Protein AF-W1QBJ9-F1 (afdb_monomer_lite)

Radius of gyration: 20.72 Å; chains: 1; bounding box: 38×32×64 Å

pLDDT: mean 85.03, std 12.55, range [50.56, 97.94]

Secondary structure (DSSP, 8-state):
-HHHHHHHHHHHTTSSS-TTTT---PPPPP-EEEEEEEEEEEETTEEEESSSSPEEEEEE--GGG-SBTTTB-BHHHHHHHHHHHHHS-HHHHHH-GGGGG--GGGEEEEETTEEE--SSSBTTTTT--TT-EEEEEEE-

Structure (mmCIF, N/CA/C/O backbone):
data_AF-W1QBJ9-F1
#
_entry.id   AF-W1QBJ9-F1
#
loop_
_atom_site.group_PDB
_atom_site.id
_atom_site.type_symbol
_atom_site.label_atom_id
_atom_site.label_alt_id
_atom_site.label_comp_id
_atom_site.label_asym_id
_atom_site.label_entity_id
_atom_site.label_seq_id
_atom_site.pdbx_PDB_ins_code
_atom_site.Cartn_x
_atom_site.Cartn_y
_atom_site.Cartn_z
_atom_site.occupancy
_atom_site.B_iso_or_equiv
_atom_site.auth_seq_id
_atom_site.auth_comp_id
_atom_site.auth_asym_id
_atom_site.auth_atom_id
_atom_site.pdbx_PDB_model_num
ATOM 1 N N . MET A 1 1 ? 2.624 -0.426 -34.425 1.00 52.41 1 MET A N 1
ATOM 2 C CA . MET A 1 1 ? 2.637 -1.221 -35.679 1.00 52.41 1 MET A CA 1
ATOM 3 C C . MET A 1 1 ? 4.035 -1.432 -36.274 1.00 52.41 1 MET A C 1
ATOM 5 O O . MET A 1 1 ? 4.216 -2.401 -36.990 1.00 52.41 1 MET A O 1
ATOM 9 N N . THR A 1 2 ? 5.039 -0.601 -35.978 1.00 61.69 2 THR A N 1
ATOM 10 C CA . THR A 1 2 ? 6.395 -0.695 -36.564 1.00 61.69 2 THR A CA 1
ATOM 11 C C . THR A 1 2 ? 7.258 -1.845 -36.025 1.00 61.69 2 THR A C 1
ATOM 13 O O . THR A 1 2 ? 7.961 -2.490 -36.797 1.00 61.69 2 THR A O 1
ATOM 16 N N . HIS A 1 3 ? 7.183 -2.159 -34.729 1.00 61.12 3 HIS A N 1
ATOM 17 C CA . HIS A 1 3 ? 8.053 -3.177 -34.118 1.00 61.12 3 HIS A CA 1
ATOM 18 C C . HIS A 1 3 ? 7.719 -4.617 -34.537 1.00 61.12 3 HIS A C 1
ATOM 20 O O . HIS A 1 3 ? 8.627 -5.410 -34.759 1.00 61.12 3 HIS A O 1
ATOM 26 N N . GLN A 1 4 ? 6.437 -4.951 -34.722 1.00 65.69 4 GLN A N 1
ATOM 27 C CA . GLN A 1 4 ? 6.022 -6.302 -35.129 1.00 65.69 4 GLN A CA 1
ATOM 28 C C . GLN A 1 4 ? 6.588 -6.709 -36.492 1.00 65.69 4 GLN A C 1
ATOM 30 O O . GLN A 1 4 ? 7.027 -7.844 -36.652 1.00 65.69 4 GLN A O 1
ATOM 35 N N . VAL A 1 5 ? 6.633 -5.773 -37.443 1.00 74.50 5 VAL A N 1
ATOM 36 C CA . VAL A 1 5 ? 7.166 -6.021 -38.789 1.00 74.50 5 VAL A CA 1
ATOM 37 C C . VAL A 1 5 ? 8.671 -6.297 -38.733 1.00 74.50 5 VAL A C 1
ATOM 39 O O . VAL A 1 5 ? 9.140 -7.256 -39.336 1.00 74.50 5 VAL A O 1
ATOM 42 N N . LEU A 1 6 ? 9.423 -5.517 -37.949 1.00 73.19 6 LEU A N 1
ATOM 43 C CA . LEU A 1 6 ? 10.864 -5.720 -37.751 1.00 73.19 6 LEU A CA 1
ATOM 44 C C . LEU A 1 6 ? 11.181 -7.093 -37.141 1.00 73.19 6 LEU A C 1
ATOM 46 O O . LEU A 1 6 ? 12.094 -7.775 -37.599 1.00 73.19 6 LEU A O 1
ATOM 50 N N . ILE A 1 7 ? 10.400 -7.525 -36.149 1.00 72.12 7 ILE A N 1
ATOM 51 C CA . ILE A 1 7 ? 10.602 -8.821 -35.488 1.00 72.12 7 ILE A CA 1
ATOM 52 C C . ILE A 1 7 ? 10.235 -9.979 -36.421 1.00 72.12 7 ILE A C 1
ATOM 54 O O . ILE A 1 7 ? 10.953 -10.976 -36.466 1.00 72.12 7 ILE A O 1
ATOM 58 N N . GLN A 1 8 ? 9.151 -9.849 -37.193 1.00 73.06 8 GLN A N 1
ATOM 59 C CA . GLN A 1 8 ? 8.761 -10.845 -38.195 1.00 73.06 8 GLN A CA 1
ATOM 60 C C . GLN A 1 8 ? 9.834 -11.005 -39.273 1.00 73.06 8 GLN A C 1
ATOM 62 O O . GLN A 1 8 ? 10.171 -12.132 -39.626 1.00 73.06 8 GLN A O 1
ATOM 67 N N . ILE A 1 9 ? 10.421 -9.898 -39.740 1.00 79.69 9 ILE A N 1
ATOM 68 C CA . ILE A 1 9 ? 11.549 -9.920 -40.678 1.00 79.69 9 ILE A CA 1
ATOM 69 C C . ILE A 1 9 ? 12.767 -10.598 -40.034 1.00 79.69 9 ILE A C 1
ATOM 71 O O . ILE A 1 9 ? 13.360 -11.479 -40.647 1.00 79.69 9 ILE A O 1
ATOM 75 N N . GLY A 1 10 ? 13.114 -10.259 -38.788 1.00 76.62 10 GLY A N 1
ATOM 76 C CA . GLY A 1 10 ? 14.236 -10.878 -38.071 1.00 76.62 10 GLY A CA 1
ATOM 77 C C . GLY A 1 10 ? 14.067 -12.385 -37.835 1.00 76.62 10 GLY A C 1
ATOM 78 O O . GLY A 1 10 ? 15.027 -13.138 -37.994 1.00 76.62 10 GLY A O 1
ATOM 79 N N . CYS A 1 11 ? 12.848 -12.843 -37.530 1.00 74.94 11 CYS A N 1
ATOM 80 C CA . CYS A 1 11 ? 12.523 -14.271 -37.430 1.00 74.94 11 CYS A CA 1
ATOM 81 C C . CYS A 1 11 ? 12.590 -14.957 -38.803 1.00 74.94 11 CYS A C 1
ATOM 83 O O . CYS A 1 11 ? 13.128 -16.054 -38.922 1.00 74.94 11 CYS A O 1
ATOM 85 N N . HIS A 1 12 ? 12.079 -14.302 -39.851 1.00 78.56 12 HIS A N 1
ATOM 86 C CA . HIS A 1 12 ? 12.100 -14.831 -41.216 1.00 78.56 12 HIS A CA 1
ATOM 87 C C . HIS A 1 12 ? 13.524 -14.958 -41.778 1.00 78.56 12 HIS A C 1
ATOM 89 O O . HIS A 1 12 ? 13.824 -15.911 -42.489 1.00 78.56 12 HIS A O 1
ATOM 95 N N . LEU A 1 13 ? 14.417 -14.033 -41.418 1.00 83.06 13 LEU A N 1
ATOM 96 C CA . LEU A 1 13 ? 15.834 -14.057 -41.789 1.00 83.06 13 LEU A CA 1
ATOM 97 C C . LEU A 1 13 ? 16.680 -15.001 -40.915 1.00 83.06 13 LEU A C 1
ATOM 99 O O . LEU A 1 13 ? 17.892 -15.073 -41.106 1.00 83.06 13 LEU A O 1
ATOM 103 N N . GLY A 1 14 ? 16.078 -15.700 -39.944 1.00 74.44 14 GLY A N 1
ATOM 104 C CA . GLY A 1 14 ? 16.793 -16.591 -39.023 1.00 74.44 14 GLY A CA 1
ATOM 105 C C . GLY A 1 14 ? 17.750 -15.870 -38.065 1.00 74.44 14 GLY A C 1
ATOM 106 O O . GLY A 1 14 ? 18.573 -16.517 -37.424 1.00 74.44 14 GLY A O 1
ATOM 107 N N . LEU A 1 15 ? 17.651 -14.540 -37.963 1.00 74.69 15 LEU A N 1
ATOM 108 C CA . LEU A 1 15 ? 18.463 -13.706 -37.069 1.00 74.69 15 LEU A CA 1
ATOM 109 C C . LEU A 1 15 ? 17.939 -13.734 -35.627 1.00 74.69 15 LEU A C 1
ATOM 111 O O . LEU A 1 15 ? 18.667 -13.406 -34.696 1.00 74.69 15 LEU A O 1
ATOM 115 N N . ILE A 1 16 ? 16.672 -14.113 -35.449 1.00 68.31 16 ILE A N 1
ATOM 116 C CA . ILE A 1 16 ? 15.996 -14.218 -34.157 1.00 68.31 16 ILE A CA 1
ATOM 117 C C . ILE A 1 16 ? 15.430 -15.633 -34.039 1.00 68.31 16 ILE A C 1
ATOM 119 O O . ILE A 1 16 ? 14.656 -16.070 -34.890 1.00 68.31 16 ILE A O 1
ATOM 123 N N . SER A 1 17 ? 15.822 -16.348 -32.985 1.00 63.56 17 SER A N 1
ATOM 124 C CA . SER A 1 17 ? 15.492 -17.762 -32.779 1.00 63.56 17 SER A CA 1
ATOM 125 C C . SER A 1 17 ? 14.017 -17.996 -32.445 1.00 63.56 17 SER A C 1
ATOM 127 O O . SER A 1 17 ? 13.477 -19.018 -32.862 1.00 63.56 17 SER A O 1
ATOM 129 N N . LYS A 1 18 ? 13.356 -17.066 -31.736 1.00 58.00 18 LYS A N 1
ATOM 130 C CA . LYS A 1 18 ? 11.921 -17.085 -31.396 1.00 58.00 18 LYS A CA 1
ATOM 131 C C . LYS A 1 18 ? 11.406 -15.676 -31.082 1.00 58.00 18 LYS A C 1
ATOM 133 O O . LYS A 1 18 ? 12.064 -14.900 -30.401 1.00 58.00 18 LYS A O 1
ATOM 138 N N . GLN A 1 19 ? 10.176 -15.382 -31.507 1.00 53.34 19 GLN A N 1
ATOM 139 C CA . GLN A 1 19 ? 9.478 -14.113 -31.243 1.00 53.34 19 GLN A CA 1
ATOM 140 C C . GLN A 1 19 ? 9.206 -13.863 -29.741 1.00 53.34 19 GLN A C 1
ATOM 142 O O . GLN A 1 19 ? 8.996 -12.725 -29.337 1.00 53.34 19 GLN A O 1
ATOM 147 N N . VAL A 1 20 ? 9.217 -14.928 -28.931 1.00 53.66 20 VAL A N 1
ATOM 148 C CA . VAL A 1 20 ? 8.836 -14.932 -27.508 1.00 53.66 20 VAL A CA 1
ATOM 149 C C . VAL A 1 20 ? 9.968 -14.452 -26.589 1.00 53.66 20 VAL A C 1
ATOM 151 O O . 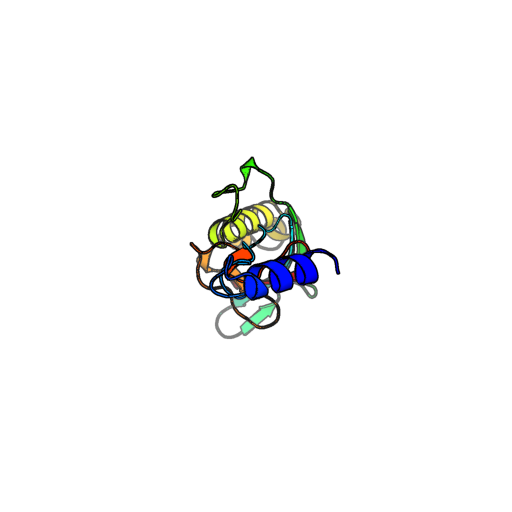VAL A 1 20 ? 9.688 -13.897 -25.535 1.00 53.66 20 VAL A O 1
ATOM 154 N N . ASP A 1 21 ? 11.231 -14.580 -27.005 1.00 50.56 21 ASP A N 1
ATOM 155 C CA . ASP A 1 21 ? 12.389 -14.278 -26.145 1.00 50.56 21 ASP A CA 1
ATOM 156 C C . ASP A 1 21 ? 12.817 -12.798 -26.187 1.00 50.56 21 ASP A C 1
ATOM 158 O O . ASP A 1 21 ? 13.733 -12.398 -25.473 1.00 50.56 21 ASP A O 1
ATOM 162 N N . LEU A 1 22 ? 12.187 -11.970 -27.032 1.00 56.38 22 LEU A N 1
ATOM 163 C CA . LEU A 1 22 ? 12.637 -10.593 -27.278 1.00 56.38 22 LEU A CA 1
ATOM 164 C C . LEU A 1 22 ? 11.922 -9.525 -26.432 1.00 56.38 22 LEU A C 1
ATOM 166 O O . LEU A 1 22 ? 12.390 -8.392 -26.379 1.00 56.38 22 LEU A O 1
ATOM 170 N N . PHE A 1 23 ? 10.795 -9.860 -25.797 1.00 55.50 23 PHE A N 1
ATOM 171 C CA . PHE A 1 23 ? 9.989 -8.916 -25.016 1.00 55.50 23 PHE A CA 1
ATOM 172 C C . PHE A 1 23 ? 9.596 -9.544 -23.685 1.00 55.50 23 PHE A C 1
ATOM 174 O O . PHE A 1 23 ? 8.491 -10.054 -23.518 1.00 55.50 23 PHE A O 1
ATOM 181 N N . ILE A 1 24 ? 10.523 -9.501 -22.734 1.00 59.16 24 ILE A N 1
ATOM 182 C CA . ILE A 1 24 ? 10.164 -9.595 -21.324 1.00 59.16 24 ILE A CA 1
ATOM 183 C C . ILE A 1 24 ? 9.755 -8.175 -20.941 1.00 59.16 24 ILE A C 1
ATOM 185 O O . ILE A 1 24 ? 10.607 -7.291 -20.866 1.00 59.16 24 ILE A O 1
ATOM 189 N N . GLU A 1 25 ? 8.453 -7.924 -20.797 1.00 59.69 25 GLU A N 1
ATOM 190 C CA . GLU A 1 25 ? 7.994 -6.663 -20.216 1.00 59.69 25 GLU A CA 1
ATOM 191 C C . GLU A 1 25 ? 8.533 -6.598 -18.788 1.00 59.69 25 GLU A C 1
ATOM 193 O O . GLU A 1 25 ? 8.146 -7.384 -17.922 1.00 59.69 25 GLU A O 1
ATOM 198 N N . THR A 1 26 ? 9.490 -5.704 -18.556 1.00 62.97 26 THR A N 1
ATOM 199 C CA . THR A 1 26 ? 9.977 -5.426 -17.210 1.00 62.97 26 THR A CA 1
ATOM 200 C C . THR A 1 26 ? 8.841 -4.783 -16.413 1.00 62.97 26 THR A C 1
ATOM 202 O O . THR A 1 26 ? 8.226 -3.835 -16.919 1.00 62.97 26 THR A O 1
ATOM 205 N N . PRO A 1 27 ? 8.552 -5.261 -15.188 1.00 73.19 27 PRO A N 1
ATOM 206 C CA . PRO A 1 27 ? 7.561 -4.635 -14.325 1.00 73.19 27 PRO A CA 1
ATOM 207 C C . PRO A 1 27 ? 7.877 -3.146 -14.186 1.00 73.19 27 PRO A C 1
ATOM 209 O O . PRO A 1 27 ? 9.017 -2.768 -13.934 1.00 73.19 27 PRO A O 1
ATOM 212 N N . THR A 1 28 ? 6.877 -2.289 -14.382 1.00 80.75 28 THR A N 1
ATOM 213 C CA . THR A 1 28 ? 7.045 -0.852 -14.148 1.00 80.75 28 THR A CA 1
ATOM 214 C C . THR A 1 28 ? 6.747 -0.572 -12.683 1.00 80.75 28 THR A C 1
ATOM 216 O O . THR A 1 28 ? 5.665 -0.917 -12.201 1.00 80.75 28 THR A O 1
ATOM 219 N N . HIS A 1 29 ? 7.689 0.039 -11.966 1.00 87.06 29 HIS A N 1
ATOM 220 C CA . HIS A 1 29 ? 7.472 0.402 -10.571 1.00 87.06 29 HIS A CA 1
ATOM 221 C C . HIS A 1 29 ? 6.279 1.349 -10.394 1.00 87.06 29 HIS A C 1
ATOM 223 O O . HIS A 1 29 ? 5.953 2.181 -11.244 1.00 87.06 29 HIS A O 1
ATOM 229 N N . CYS A 1 30 ? 5.624 1.222 -9.244 1.00 90.62 30 CYS A N 1
ATOM 230 C CA . CYS A 1 30 ? 4.472 2.033 -8.889 1.00 90.62 30 CYS A CA 1
ATOM 231 C C . CYS A 1 30 ? 4.912 3.386 -8.312 1.00 90.62 30 CYS A C 1
ATOM 233 O O . CYS A 1 30 ? 5.598 3.425 -7.294 1.00 90.62 30 CYS A O 1
ATOM 235 N N . SER A 1 31 ? 4.454 4.493 -8.905 1.00 93.62 31 SER A N 1
ATOM 236 C CA . SER A 1 31 ? 4.779 5.855 -8.449 1.00 93.62 31 SER A CA 1
ATOM 237 C C . SER A 1 31 ? 3.770 6.424 -7.450 1.00 93.62 31 SER A C 1
ATOM 239 O O . SER A 1 31 ? 4.122 7.279 -6.647 1.00 93.62 31 SER A O 1
ATOM 241 N N . HIS A 1 32 ? 2.506 5.991 -7.482 1.00 96.50 32 HIS A N 1
ATOM 242 C CA . HIS A 1 32 ? 1.505 6.405 -6.493 1.00 96.50 32 HIS A CA 1
ATOM 243 C C . HIS A 1 32 ? 0.305 5.455 -6.433 1.00 96.50 32 HIS A C 1
ATOM 245 O O . HIS A 1 32 ? -0.031 4.809 -7.425 1.00 96.50 32 HIS A O 1
ATOM 251 N N . VAL A 1 33 ? -0.387 5.428 -5.291 1.00 97.69 33 VAL A N 1
ATOM 252 C CA . VAL A 1 33 ? -1.621 4.654 -5.063 1.00 97.69 33 VAL A CA 1
ATOM 253 C C . VAL A 1 33 ? -2.644 5.438 -4.243 1.00 97.69 33 VAL A C 1
ATOM 255 O O . VAL A 1 33 ? -2.303 6.316 -3.448 1.00 97.69 33 VAL A O 1
ATOM 258 N N . TYR A 1 34 ? -3.915 5.065 -4.380 1.00 97.88 34 TYR A N 1
ATOM 259 C CA . TYR A 1 34 ? -4.981 5.496 -3.478 1.00 97.88 34 TYR A CA 1
ATOM 260 C C . TYR A 1 34 ? -5.294 4.377 -2.492 1.00 97.88 34 TYR A C 1
ATOM 262 O O . TYR A 1 34 ? -5.640 3.275 -2.909 1.00 97.88 34 TYR A O 1
ATOM 270 N N . VAL A 1 35 ? -5.247 4.649 -1.192 1.00 97.75 35 VAL A N 1
ATOM 271 C CA . VAL A 1 35 ? -5.551 3.651 -0.160 1.00 97.75 35 VAL A CA 1
ATOM 272 C C . VAL A 1 35 ? -6.778 4.077 0.631 1.00 97.75 35 VAL A C 1
ATOM 274 O O . VAL A 1 35 ? -6.755 5.078 1.340 1.00 97.75 35 VAL A O 1
ATOM 277 N N . SER A 1 36 ? -7.851 3.296 0.526 1.00 96.94 36 SER A N 1
ATOM 278 C CA . SER A 1 36 ? -9.065 3.458 1.333 1.00 96.94 36 SER A CA 1
ATOM 279 C C . SER A 1 36 ? -8.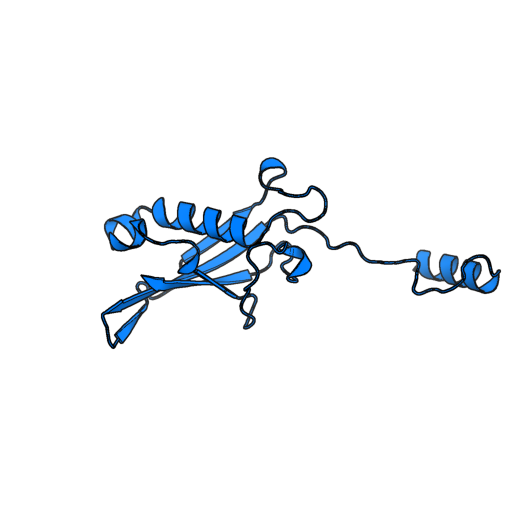945 2.631 2.608 1.00 96.94 36 SER A C 1
ATOM 281 O O . SER A 1 36 ? -9.001 1.405 2.553 1.00 96.94 36 SER A O 1
ATOM 283 N N . VAL A 1 37 ? -8.766 3.288 3.750 1.00 94.62 37 VAL A N 1
ATOM 284 C CA . VAL A 1 37 ? -8.544 2.657 5.052 1.00 94.62 37 VAL A CA 1
ATOM 285 C C . VAL A 1 37 ? -9.851 2.565 5.835 1.00 94.62 37 VAL A C 1
ATOM 287 O O . VAL A 1 37 ? -10.455 3.577 6.194 1.00 94.62 37 VAL A O 1
ATOM 290 N N . ASN A 1 38 ? -10.250 1.335 6.145 1.00 92.88 38 ASN A N 1
ATOM 291 C CA . ASN A 1 38 ? -11.327 1.008 7.068 1.00 92.88 38 ASN A CA 1
ATOM 292 C C . ASN A 1 38 ? -10.721 0.571 8.399 1.00 92.88 38 ASN A C 1
ATOM 294 O O . ASN A 1 38 ? -9.953 -0.389 8.454 1.00 92.88 38 ASN A O 1
ATOM 298 N N . ILE A 1 39 ? -11.069 1.269 9.476 1.00 89.38 39 ILE A N 1
ATOM 299 C CA . ILE A 1 39 ? -10.568 0.958 10.815 1.00 89.38 39 ILE A CA 1
ATOM 300 C C . ILE A 1 39 ? -11.633 0.145 11.541 1.00 89.38 39 ILE A C 1
ATOM 302 O O . ILE A 1 39 ? -12.744 0.629 11.764 1.00 89.38 39 ILE A O 1
ATOM 306 N N . ILE A 1 40 ? -11.294 -1.087 11.907 1.00 88.62 40 ILE A N 1
ATOM 307 C CA . ILE A 1 40 ? -12.178 -2.011 12.612 1.00 88.62 40 ILE A CA 1
ATOM 308 C C . ILE A 1 40 ? -11.723 -2.110 14.059 1.00 88.62 40 ILE A C 1
ATOM 310 O O . ILE A 1 40 ? -10.616 -2.559 14.339 1.00 88.62 40 ILE A O 1
ATOM 314 N N . ARG A 1 41 ? -12.617 -1.743 14.978 1.00 83.88 41 ARG A N 1
ATOM 315 C CA . ARG A 1 41 ? -12.413 -1.923 16.411 1.00 83.88 41 ARG A CA 1
ATOM 316 C C . ARG A 1 41 ? -12.931 -3.280 16.854 1.00 83.88 41 ARG A C 1
ATOM 318 O O . ARG A 1 41 ? -14.101 -3.607 16.620 1.00 83.88 41 ARG A O 1
ATOM 325 N N . ASN A 1 42 ? -12.082 -4.045 17.530 1.00 78.75 42 ASN A N 1
ATOM 326 C CA . ASN A 1 42 ? -12.458 -5.329 18.096 1.00 78.75 42 ASN A CA 1
ATOM 327 C C . ASN A 1 42 ? -12.793 -5.209 19.592 1.00 78.75 42 ASN A C 1
ATOM 329 O O . ASN A 1 42 ? -11.918 -5.271 20.450 1.00 78.75 42 ASN A O 1
ATOM 333 N N . ASN A 1 43 ? -14.084 -5.103 19.917 1.00 74.50 43 ASN A N 1
ATOM 334 C CA . ASN A 1 43 ? -14.568 -5.154 21.302 1.00 74.50 43 ASN A CA 1
ATOM 335 C C . ASN A 1 43 ? -15.061 -6.575 21.642 1.00 74.50 43 ASN A C 1
ATOM 337 O O . ASN A 1 43 ? -16.229 -6.795 21.976 1.00 74.50 43 ASN A O 1
ATOM 341 N N . GLY A 1 44 ? -14.180 -7.570 21.509 1.00 73.50 44 GLY A N 1
ATOM 342 C CA . GLY A 1 44 ? -14.470 -8.970 21.826 1.00 73.50 44 GLY A CA 1
ATOM 343 C C . GLY A 1 44 ? -15.281 -9.687 20.741 1.00 73.50 44 GLY A C 1
ATOM 344 O O . GLY A 1 44 ? -14.717 -10.177 19.770 1.00 73.50 44 GLY A O 1
ATOM 345 N N . LYS A 1 45 ? -16.606 -9.813 20.917 1.00 66.69 45 LYS A N 1
ATOM 346 C CA . LYS A 1 45 ? -17.483 -10.540 19.966 1.00 66.69 45 LYS A CA 1
ATOM 347 C C . LYS A 1 45 ? -18.027 -9.671 18.828 1.00 66.69 45 LYS A C 1
ATOM 349 O O . LYS A 1 45 ? -18.509 -10.216 17.840 1.00 66.69 45 LYS A O 1
ATOM 354 N N . LEU A 1 46 ? -17.972 -8.343 18.956 1.00 70.69 46 LEU A N 1
ATOM 355 C CA . LEU A 1 46 ? -18.420 -7.420 17.913 1.00 70.69 46 LEU A CA 1
ATOM 356 C C . LEU A 1 46 ? -17.233 -6.698 17.279 1.00 70.69 46 LEU A C 1
ATOM 358 O O . LEU A 1 46 ? -16.510 -5.961 17.950 1.00 70.69 46 LEU A O 1
ATOM 362 N N . LYS A 1 47 ? -17.114 -6.862 15.960 1.00 79.38 47 LYS A N 1
ATOM 363 C CA . LYS A 1 47 ? -16.308 -6.005 15.093 1.00 79.38 47 LYS A CA 1
ATOM 364 C C . LYS A 1 47 ? -17.173 -4.831 14.653 1.00 79.38 47 LYS A C 1
ATOM 366 O O . LYS A 1 47 ? -18.269 -5.045 14.135 1.00 79.38 47 LYS A O 1
ATOM 371 N N . ARG A 1 48 ? -16.714 -3.606 14.896 1.00 82.25 48 ARG A N 1
ATOM 372 C CA . ARG A 1 48 ? -17.399 -2.389 14.442 1.00 82.25 48 ARG A CA 1
ATOM 373 C C . ARG A 1 48 ? -16.430 -1.509 13.676 1.00 82.25 48 ARG A C 1
ATOM 375 O O . ARG A 1 48 ? -15.298 -1.316 14.115 1.00 82.25 48 ARG A O 1
ATOM 382 N N . GLU A 1 49 ? -16.892 -0.970 12.559 1.00 84.25 49 GLU A N 1
ATOM 383 C CA . GLU A 1 49 ? -16.180 0.084 11.847 1.00 84.25 49 GLU A CA 1
ATOM 384 C C . GLU A 1 49 ? -16.179 1.353 12.702 1.00 84.25 49 GLU A C 1
ATOM 386 O O . GLU A 1 49 ? -17.193 1.720 13.300 1.00 84.25 49 GLU A O 1
ATOM 391 N N . LEU A 1 50 ? -15.017 1.996 12.804 1.00 82.44 50 LEU A N 1
ATOM 392 C CA . LEU A 1 50 ? -14.856 3.213 13.594 1.00 82.44 50 LEU A CA 1
ATOM 393 C C . LEU A 1 50 ? -15.505 4.425 12.908 1.00 82.44 50 LEU A C 1
ATOM 395 O O . LEU A 1 50 ? -15.984 5.332 13.585 1.00 82.44 50 LEU A O 1
ATOM 399 N N . PHE A 1 51 ? -15.551 4.415 11.575 1.00 81.81 51 PHE A N 1
ATOM 400 C CA . PHE A 1 51 ? -16.129 5.468 10.746 1.00 81.81 51 PHE A CA 1
ATOM 401 C C . PHE A 1 51 ? -17.151 4.878 9.784 1.00 81.81 51 PHE A C 1
ATOM 403 O O . PHE A 1 51 ? -16.999 3.753 9.328 1.00 81.81 51 PHE A O 1
ATOM 410 N N . SER A 1 52 ? -18.164 5.668 9.429 1.00 84.06 52 SER A N 1
ATOM 411 C CA . SER A 1 52 ? -19.166 5.295 8.421 1.00 84.06 52 SER A CA 1
ATOM 412 C C . SER A 1 52 ? -18.638 5.339 6.984 1.00 84.06 52 SER A C 1
ATOM 414 O O . SER A 1 52 ? -19.311 4.878 6.064 1.00 84.06 52 SER A O 1
ATOM 416 N N . ARG A 1 53 ? -17.467 5.950 6.770 1.00 87.81 53 ARG A N 1
ATOM 417 C CA . ARG A 1 53 ? -16.776 6.032 5.481 1.00 87.81 53 ARG A CA 1
ATOM 418 C C . ARG A 1 53 ? -15.283 5.765 5.681 1.00 87.81 53 ARG A C 1
ATOM 420 O O . ARG A 1 53 ? -14.745 6.199 6.703 1.00 87.81 53 ARG A O 1
ATOM 427 N N . PRO A 1 54 ? -14.612 5.117 4.715 1.00 90.69 54 PRO A N 1
ATOM 428 C CA . PRO A 1 54 ? -13.171 4.920 4.768 1.00 90.69 54 PRO A CA 1
ATOM 429 C C . PRO A 1 54 ? -12.422 6.251 4.694 1.00 90.69 54 PRO A C 1
ATOM 431 O O . PRO A 1 54 ? -12.856 7.192 4.024 1.00 90.69 54 PRO A O 1
ATOM 434 N N . ILE A 1 55 ? -11.255 6.295 5.331 1.00 91.44 55 ILE A N 1
ATOM 435 C CA . ILE A 1 55 ? -10.298 7.391 5.171 1.00 91.44 55 ILE A CA 1
ATOM 436 C C . ILE A 1 55 ? -9.476 7.100 3.926 1.00 91.44 55 ILE A C 1
ATOM 438 O O . ILE A 1 55 ? -8.882 6.032 3.816 1.00 91.44 55 ILE A O 1
ATOM 442 N N . VAL A 1 56 ? -9.446 8.032 2.980 1.00 94.81 56 VAL A N 1
ATOM 443 C CA . VAL A 1 56 ? -8.732 7.839 1.716 1.00 94.81 56 VAL A CA 1
ATOM 444 C C . VAL A 1 56 ? -7.426 8.616 1.751 1.00 94.81 56 VAL A C 1
ATOM 446 O O . VAL A 1 56 ? -7.438 9.838 1.876 1.00 94.81 56 VAL A O 1
ATOM 449 N N . TYR A 1 57 ? -6.312 7.904 1.608 1.00 96.31 57 TYR A N 1
ATOM 450 C CA . TYR A 1 57 ? -4.988 8.486 1.423 1.00 96.31 57 TYR A CA 1
ATOM 451 C C . TYR A 1 57 ? -4.578 8.406 -0.044 1.00 96.31 57 TYR A C 1
ATOM 453 O O . TYR A 1 57 ? -4.802 7.393 -0.706 1.00 96.31 57 TYR A O 1
ATOM 461 N N . TYR A 1 58 ? -3.949 9.468 -0.531 1.00 96.94 58 TYR A N 1
ATOM 462 C CA . TYR A 1 58 ? -3.182 9.465 -1.768 1.00 96.94 58 TYR A CA 1
ATOM 463 C C . TYR A 1 58 ? -1.705 9.398 -1.385 1.00 96.94 58 TYR A C 1
ATOM 465 O O . TYR A 1 58 ? -1.228 10.260 -0.648 1.00 96.94 58 TYR A O 1
ATOM 473 N N . ILE A 1 59 ? -1.022 8.333 -1.798 1.00 96.56 59 ILE A N 1
ATOM 474 C CA . ILE A 1 59 ? 0.358 8.051 -1.400 1.00 96.56 59 ILE A CA 1
ATOM 475 C C . ILE A 1 59 ? 1.219 8.059 -2.649 1.00 96.56 59 ILE A C 1
ATOM 477 O O . ILE A 1 59 ? 1.040 7.215 -3.522 1.00 96.56 59 ILE A O 1
ATOM 481 N N . GLU A 1 60 ? 2.157 8.996 -2.699 1.00 95.75 60 GLU A N 1
ATOM 482 C CA . GLU A 1 60 ? 3.196 9.062 -3.722 1.00 95.75 60 GLU A CA 1
ATOM 483 C C . GLU A 1 60 ? 4.478 8.404 -3.218 1.00 95.75 60 GLU A C 1
ATOM 485 O O . GLU A 1 60 ? 4.761 8.398 -2.012 1.00 95.75 60 GLU A O 1
ATOM 490 N N . PHE A 1 61 ? 5.243 7.858 -4.153 1.00 94.38 61 PHE A N 1
ATOM 491 C CA . PHE A 1 61 ? 6.560 7.287 -3.937 1.00 94.38 61 PHE A CA 1
ATOM 492 C C . PHE A 1 61 ? 7.566 8.060 -4.784 1.00 94.38 61 PHE A C 1
ATOM 494 O O . PHE A 1 61 ? 7.416 8.162 -6.003 1.00 94.38 61 PHE A O 1
ATOM 501 N N . GLY A 1 62 ? 8.555 8.653 -4.121 1.00 91.12 62 GLY A N 1
ATOM 502 C CA . GLY A 1 62 ? 9.674 9.316 -4.784 1.00 91.12 62 GLY A CA 1
ATOM 503 C C . GLY A 1 62 ? 10.870 8.378 -4.980 1.00 91.12 62 GLY A C 1
ATOM 504 O O . GLY A 1 62 ? 10.887 7.291 -4.409 1.00 91.12 62 GLY A O 1
ATOM 505 N N . PRO A 1 63 ? 11.912 8.813 -5.710 1.00 90.50 63 PRO A N 1
ATOM 506 C CA . PRO A 1 63 ? 13.158 8.055 -5.850 1.00 90.50 63 PRO A CA 1
ATOM 507 C C . PRO A 1 63 ? 13.787 7.652 -4.509 1.00 90.50 63 PRO A C 1
ATOM 509 O O . PRO A 1 63 ? 14.328 6.561 -4.393 1.00 90.50 63 PRO A O 1
ATOM 512 N N . ASP A 1 64 ? 13.666 8.507 -3.491 1.00 92.19 64 ASP A N 1
ATOM 513 C CA . ASP A 1 64 ? 14.181 8.244 -2.141 1.00 92.19 64 ASP A CA 1
ATOM 514 C C . ASP A 1 64 ? 13.374 7.170 -1.383 1.00 92.19 64 ASP A C 1
ATOM 516 O O . ASP A 1 64 ? 13.863 6.603 -0.407 1.00 92.19 64 ASP A O 1
ATOM 520 N N . ASP A 1 65 ? 12.139 6.889 -1.817 1.00 91.50 65 ASP A N 1
ATOM 521 C CA . ASP A 1 65 ? 11.280 5.840 -1.254 1.00 91.50 65 ASP A CA 1
ATOM 522 C C . ASP A 1 65 ? 11.531 4.466 -1.914 1.00 91.50 65 ASP A C 1
ATOM 524 O O . ASP A 1 65 ? 10.991 3.451 -1.461 1.00 91.50 65 ASP A O 1
ATOM 528 N N . TYR A 1 66 ? 12.291 4.424 -3.013 1.00 93.06 66 TYR A N 1
ATOM 529 C CA . TYR A 1 66 ? 12.530 3.205 -3.775 1.00 93.06 66 TYR A CA 1
ATOM 530 C C . TYR A 1 66 ? 13.651 2.378 -3.147 1.00 93.06 66 TYR A C 1
ATOM 532 O O . TYR A 1 66 ? 14.780 2.833 -2.980 1.00 93.06 66 TYR A O 1
ATOM 540 N N . GLU A 1 67 ? 13.325 1.131 -2.816 1.00 92.88 67 GLU A N 1
ATOM 541 C CA . GLU A 1 67 ? 14.292 0.135 -2.351 1.00 92.88 67 GLU A CA 1
ATOM 542 C C . GLU A 1 67 ? 15.090 -0.440 -3.527 1.00 92.88 67 GLU A C 1
ATOM 544 O O . GLU A 1 67 ? 16.242 -0.836 -3.361 1.00 92.88 67 GLU A O 1
ATOM 549 N N . ASP A 1 68 ? 14.495 -0.420 -4.721 1.00 92.75 68 ASP A N 1
ATOM 550 C CA . ASP A 1 68 ? 15.130 -0.767 -5.985 1.00 92.75 68 ASP A CA 1
ATOM 551 C C . ASP A 1 68 ? 14.718 0.253 -7.069 1.00 92.75 68 ASP A C 1
ATOM 553 O O . ASP A 1 68 ? 13.527 0.547 -7.193 1.00 92.75 68 ASP A O 1
ATOM 557 N N . PRO A 1 69 ? 15.651 0.821 -7.858 1.00 89.38 69 PRO A N 1
ATOM 558 C CA . PRO A 1 69 ? 15.323 1.828 -8.873 1.00 89.38 69 PRO A CA 1
ATOM 559 C C . PRO A 1 69 ? 14.366 1.347 -9.973 1.00 89.38 69 PRO A C 1
ATOM 561 O O . PRO A 1 69 ? 13.615 2.155 -10.526 1.00 89.38 69 PRO A O 1
ATOM 564 N N . ASP A 1 70 ? 14.394 0.055 -10.298 1.00 88.19 70 ASP A N 1
ATOM 565 C CA . ASP A 1 70 ? 13.602 -0.526 -11.377 1.00 88.19 70 ASP A CA 1
ATOM 566 C C . ASP A 1 70 ? 12.258 -1.041 -10.846 1.00 88.19 70 ASP A C 1
ATOM 568 O O . ASP A 1 70 ? 11.215 -0.784 -11.456 1.00 88.19 70 ASP A O 1
ATOM 572 N N . LEU A 1 71 ? 12.266 -1.709 -9.686 1.00 91.31 71 LEU A N 1
ATOM 573 C CA . LEU A 1 71 ? 11.091 -2.359 -9.087 1.00 91.31 71 LEU A CA 1
ATOM 574 C C . LEU A 1 71 ? 10.313 -1.459 -8.111 1.00 91.31 71 LEU A C 1
ATOM 576 O O . LEU A 1 71 ? 9.118 -1.673 -7.872 1.00 91.31 71 LEU A O 1
ATOM 580 N N . GLY A 1 72 ? 10.946 -0.406 -7.600 1.00 94.56 72 GLY A N 1
ATOM 581 C CA . GLY A 1 72 ? 10.353 0.597 -6.726 1.00 94.56 72 GLY A CA 1
ATOM 582 C C . GLY A 1 72 ? 10.352 0.181 -5.262 1.00 94.56 72 GLY A C 1
ATOM 583 O O . GLY A 1 72 ? 11.398 0.042 -4.634 1.00 94.56 72 GLY A O 1
ATOM 584 N N . THR A 1 73 ? 9.157 0.052 -4.685 1.00 96.12 73 THR A N 1
ATOM 585 C CA . THR A 1 73 ? 8.959 -0.108 -3.238 1.00 96.12 73 THR A CA 1
ATOM 586 C C . THR A 1 73 ? 8.223 -1.402 -2.889 1.00 96.12 73 THR A C 1
ATOM 588 O O . THR A 1 73 ? 7.443 -1.924 -3.698 1.00 96.12 73 THR A O 1
ATOM 591 N N . THR A 1 74 ? 8.456 -1.918 -1.683 1.00 97.06 74 THR A N 1
ATOM 592 C CA . THR A 1 74 ? 7.830 -3.146 -1.177 1.00 97.06 74 THR A CA 1
ATOM 593 C C . THR A 1 74 ? 6.477 -2.900 -0.506 1.00 97.06 74 THR A C 1
ATOM 595 O O . THR A 1 74 ? 6.108 -1.779 -0.128 1.00 97.06 74 THR A O 1
ATOM 598 N N . LEU A 1 75 ? 5.712 -3.974 -0.289 1.00 96.88 75 LEU A N 1
ATOM 599 C CA . LEU A 1 75 ? 4.493 -3.908 0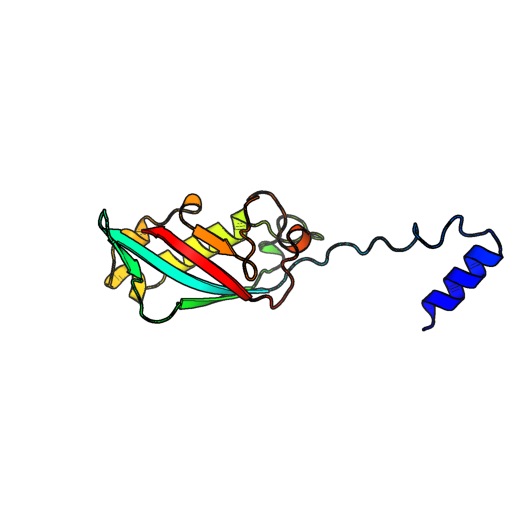.523 1.00 96.88 75 LEU A CA 1
ATOM 600 C C . LEU A 1 75 ? 4.785 -3.503 1.976 1.00 96.88 75 LEU A C 1
ATOM 602 O O . LEU A 1 75 ? 4.005 -2.740 2.560 1.00 96.88 75 LEU A O 1
ATOM 606 N N . ARG A 1 76 ? 5.913 -3.942 2.550 1.00 96.50 76 ARG A N 1
ATOM 607 C CA . ARG A 1 76 ? 6.367 -3.512 3.880 1.00 96.50 76 ARG A CA 1
ATOM 608 C C . ARG A 1 76 ? 6.499 -1.997 3.959 1.00 96.50 76 ARG A C 1
ATOM 610 O O . ARG A 1 76 ? 6.033 -1.394 4.932 1.00 96.50 76 ARG A O 1
ATOM 617 N N . PHE A 1 77 ? 7.122 -1.372 2.963 1.00 95.94 77 PHE A N 1
ATOM 618 C CA . PHE A 1 77 ? 7.293 0.076 2.939 1.00 95.94 77 PHE A CA 1
ATOM 619 C C . PHE A 1 77 ? 5.943 0.804 2.925 1.00 95.94 77 PHE A C 1
ATOM 621 O O . PHE A 1 77 ? 5.697 1.670 3.772 1.00 95.94 77 PHE A O 1
ATOM 628 N N . LEU A 1 78 ? 5.019 0.394 2.048 1.00 96.62 78 LEU A N 1
ATOM 629 C CA . LEU A 1 78 ? 3.662 0.946 1.995 1.00 96.62 78 LEU A CA 1
ATOM 630 C C . LEU A 1 78 ? 2.929 0.811 3.342 1.00 96.62 78 LEU A C 1
ATOM 632 O O . LEU A 1 78 ? 2.316 1.773 3.810 1.00 96.62 78 LEU A O 1
ATOM 636 N N . ARG A 1 79 ? 3.017 -0.350 4.006 1.00 96.38 79 ARG A N 1
ATOM 637 C CA . ARG A 1 79 ? 2.426 -0.557 5.342 1.00 96.38 79 ARG A CA 1
ATOM 638 C C . ARG A 1 79 ? 3.005 0.399 6.376 1.00 96.38 79 ARG A C 1
ATOM 640 O O . ARG A 1 79 ? 2.241 1.008 7.120 1.00 96.38 79 ARG A O 1
ATOM 647 N N . ARG A 1 80 ? 4.329 0.569 6.410 1.00 95.00 80 ARG A N 1
ATOM 648 C CA . ARG A 1 80 ? 4.994 1.498 7.337 1.00 95.00 80 ARG A CA 1
ATOM 649 C C . ARG A 1 80 ? 4.556 2.939 7.098 1.00 95.00 80 ARG A C 1
ATOM 651 O O . ARG A 1 80 ? 4.220 3.629 8.058 1.00 95.00 80 ARG A O 1
ATOM 658 N N . LYS A 1 81 ? 4.504 3.366 5.833 1.00 95.19 81 LYS A N 1
ATOM 659 C CA . LYS A 1 81 ? 4.043 4.707 5.449 1.00 95.19 81 LYS A CA 1
ATOM 660 C C . LYS A 1 81 ? 2.586 4.926 5.868 1.00 95.19 81 LYS A C 1
ATOM 662 O O . LYS A 1 81 ? 2.273 5.946 6.469 1.00 95.19 81 LYS A O 1
ATOM 667 N N . LEU A 1 82 ? 1.710 3.939 5.656 1.00 95.00 82 LEU A N 1
ATOM 668 C CA . LEU A 1 82 ? 0.320 3.982 6.125 1.00 95.00 82 LEU A CA 1
ATOM 669 C C . LEU A 1 82 ? 0.201 4.058 7.649 1.00 95.00 82 LEU A C 1
ATOM 671 O O . LEU A 1 82 ? -0.613 4.828 8.145 1.00 95.00 82 LEU A O 1
ATOM 675 N N . VAL A 1 83 ? 0.990 3.282 8.395 1.00 93.69 83 VAL A N 1
ATOM 676 C CA . VAL A 1 83 ? 0.992 3.344 9.864 1.00 93.69 83 VAL A CA 1
ATOM 677 C C . VAL A 1 83 ? 1.370 4.745 10.343 1.00 93.69 83 VAL A C 1
ATOM 679 O O . VAL A 1 83 ? 0.644 5.301 11.164 1.00 93.69 83 VAL A O 1
ATOM 682 N N . ALA A 1 84 ? 2.431 5.340 9.788 1.00 92.69 84 ALA A N 1
ATOM 683 C CA . ALA A 1 84 ? 2.827 6.710 10.114 1.00 92.69 84 ALA A CA 1
ATOM 684 C C . ALA A 1 84 ? 1.689 7.706 9.826 1.00 92.69 84 ALA A C 1
ATOM 686 O O . ALA A 1 84 ? 1.269 8.441 10.716 1.00 92.69 84 ALA A O 1
ATOM 687 N N . LEU A 1 85 ? 1.085 7.633 8.634 1.00 92.75 85 LEU A N 1
ATOM 688 C CA . LEU A 1 85 ? -0.039 8.491 8.240 1.00 92.75 85 LEU A CA 1
ATOM 689 C C . LEU A 1 85 ? -1.282 8.337 9.132 1.00 92.75 85 LEU A C 1
ATOM 691 O O . LEU A 1 85 ? -2.044 9.292 9.303 1.00 92.75 85 LEU A O 1
ATOM 695 N N . LEU A 1 86 ? -1.534 7.141 9.669 1.00 90.25 86 LEU A N 1
ATOM 696 C CA . LEU A 1 86 ? -2.642 6.893 10.595 1.00 90.25 86 LEU A CA 1
ATOM 697 C C . LEU A 1 86 ? -2.346 7.446 11.993 1.00 90.25 86 LEU A C 1
ATOM 699 O O . LEU A 1 86 ? -3.240 8.012 12.620 1.00 90.25 86 LEU A O 1
ATOM 703 N N . GLN A 1 87 ? -1.109 7.303 12.468 1.00 88.12 87 GLN A N 1
ATOM 704 C CA . GLN A 1 87 ? -0.666 7.799 13.774 1.00 88.12 87 GLN A CA 1
ATOM 705 C C . GLN A 1 87 ? -0.529 9.328 13.806 1.00 88.12 87 GLN A C 1
ATOM 707 O O . GLN A 1 87 ? -0.767 9.945 14.839 1.00 88.12 87 GLN A O 1
ATOM 712 N N . GLU A 1 88 ? -0.203 9.955 12.678 1.00 89.06 88 GLU A N 1
ATOM 713 C CA . GLU A 1 88 ? -0.133 11.416 12.538 1.00 89.06 88 GLU A CA 1
ATOM 714 C C . GLU A 1 88 ? -1.514 12.066 12.353 1.00 89.06 88 GLU A C 1
ATOM 716 O O . GLU A 1 88 ? -1.671 13.278 12.503 1.00 89.06 88 GLU A O 1
ATOM 721 N N . ASN A 1 89 ? -2.549 11.279 12.045 1.00 86.25 89 ASN A N 1
ATOM 722 C CA . ASN A 1 89 ? -3.885 11.807 11.805 1.00 86.25 89 ASN A CA 1
ATOM 723 C C . ASN A 1 89 ? -4.547 12.262 13.116 1.00 86.25 89 ASN A C 1
ATOM 725 O O . ASN A 1 89 ? -5.036 11.454 13.908 1.00 86.25 89 ASN A O 1
ATOM 729 N N . GLU A 1 90 ? -4.629 13.579 13.317 1.00 82.62 90 GLU A N 1
ATOM 730 C CA . GLU A 1 90 ? -5.209 14.178 14.524 1.00 82.62 90 GLU A CA 1
ATOM 731 C C . GLU A 1 90 ? -6.648 13.738 14.821 1.00 82.62 90 GLU A C 1
ATOM 733 O O . GLU A 1 90 ? -7.031 13.623 15.986 1.00 82.62 90 GLU A O 1
ATOM 738 N N . LEU A 1 91 ? -7.473 13.522 13.792 1.00 77.00 91 LEU A N 1
ATOM 739 C CA . LEU A 1 91 ? -8.859 13.093 13.993 1.00 77.00 91 LEU A CA 1
ATOM 740 C C . LEU A 1 91 ? -8.890 11.681 14.573 1.00 77.00 91 LEU A C 1
ATOM 742 O O . LEU A 1 91 ? -9.665 11.399 15.486 1.00 77.00 91 LEU A O 1
ATOM 746 N N . LEU A 1 92 ? -8.013 10.806 14.083 1.00 76.88 92 LEU A N 1
ATOM 747 C CA . LEU A 1 92 ? -7.904 9.443 14.579 1.00 76.88 92 LEU A CA 1
ATOM 748 C C . LEU A 1 92 ? -7.366 9.396 16.005 1.00 76.88 92 LEU A C 1
ATOM 750 O O . LEU A 1 92 ? -7.957 8.733 16.859 1.00 76.88 92 LEU A O 1
ATOM 754 N N . THR A 1 93 ? -6.291 10.129 16.280 1.00 75.62 93 THR A N 1
ATOM 755 C CA . THR A 1 93 ? -5.635 10.115 17.591 1.00 75.62 93 THR A CA 1
ATOM 756 C C . THR A 1 93 ? -6.495 10.745 18.686 1.00 75.62 93 THR A C 1
ATOM 758 O O . THR A 1 93 ? -6.525 10.231 19.806 1.00 75.62 93 THR A O 1
ATOM 761 N N . LYS A 1 94 ? -7.270 11.794 18.370 1.00 75.75 94 LYS A N 1
ATOM 762 C CA . LYS A 1 94 ? -8.233 12.402 19.307 1.00 75.75 94 LYS A CA 1
ATOM 763 C C . LYS A 1 94 ? -9.424 11.488 19.596 1.00 75.75 94 LYS A C 1
ATOM 765 O O . LYS A 1 94 ? -9.875 11.425 20.738 1.00 75.75 94 LYS A O 1
ATOM 770 N N . HIS A 1 95 ? -9.944 10.785 18.588 1.00 70.00 95 HIS A N 1
ATOM 771 C CA . HIS A 1 95 ? -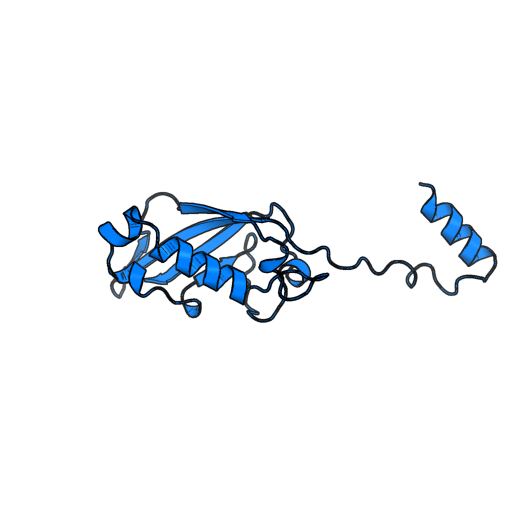11.127 9.934 18.753 1.00 70.00 95 HIS A CA 1
ATOM 772 C C . HIS A 1 95 ? -10.816 8.534 19.285 1.00 70.00 95 HIS A C 1
ATOM 774 O O . HIS A 1 95 ? -11.699 7.906 19.876 1.00 70.00 95 HIS A O 1
ATOM 780 N N . ASN A 1 96 ? -9.596 8.023 19.096 1.00 68.12 96 ASN A N 1
ATOM 781 C CA . ASN A 1 96 ? -9.235 6.699 19.576 1.00 68.12 96 ASN A CA 1
ATOM 782 C C . ASN A 1 96 ? -7.725 6.544 19.825 1.00 68.12 96 ASN A C 1
ATOM 784 O O . ASN A 1 96 ? -6.946 6.302 18.907 1.00 68.12 96 ASN A O 1
ATOM 788 N N . GLN A 1 97 ? -7.329 6.567 21.101 1.00 67.62 97 GLN A N 1
ATOM 789 C CA . GLN A 1 97 ? -5.936 6.374 21.528 1.00 67.62 97 GLN A CA 1
ATOM 790 C C . GLN A 1 97 ? -5.335 5.030 21.081 1.00 67.62 97 GLN A C 1
ATOM 792 O O . GLN A 1 97 ? -4.116 4.913 20.992 1.00 67.62 97 GLN A O 1
ATOM 797 N N . GLN A 1 98 ? -6.162 4.023 20.763 1.00 72.00 98 GLN A N 1
ATOM 798 C CA . GLN A 1 98 ? -5.686 2.727 20.262 1.00 72.00 98 GLN A CA 1
ATOM 799 C C . GLN A 1 98 ? -5.022 2.838 18.879 1.00 72.00 98 GLN A C 1
ATOM 801 O O . GLN A 1 98 ? -4.193 1.999 18.539 1.00 72.00 98 GLN A O 1
ATOM 806 N N . VAL A 1 99 ? -5.315 3.897 18.113 1.00 71.81 99 VAL A N 1
ATOM 807 C CA . VA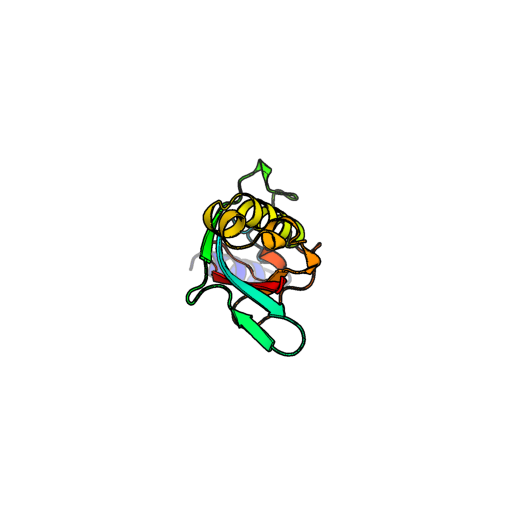L A 1 99 ? -4.690 4.157 16.804 1.00 71.81 99 VAL A CA 1
ATOM 808 C C . VAL A 1 99 ? -3.175 4.349 16.930 1.00 71.81 99 VAL A C 1
ATOM 810 O O . VAL A 1 99 ? -2.429 3.910 16.057 1.00 71.81 99 VAL A O 1
ATOM 813 N N . ASN A 1 100 ? -2.702 4.897 18.055 1.00 70.81 100 ASN A N 1
ATOM 814 C CA . ASN A 1 100 ? -1.271 5.086 18.318 1.00 70.81 100 ASN A CA 1
ATOM 815 C C . ASN A 1 100 ? -0.491 3.764 18.397 1.00 70.81 100 ASN A C 1
ATOM 817 O O . ASN A 1 100 ? 0.730 3.766 18.292 1.00 70.81 100 ASN A O 1
ATOM 821 N N . TYR A 1 101 ? -1.185 2.637 18.578 1.00 73.31 101 TYR A N 1
ATOM 822 C CA . TYR A 1 101 ? -0.586 1.311 18.712 1.00 73.31 101 TYR A CA 1
ATOM 823 C C . TYR A 1 101 ? -0.797 0.432 17.475 1.00 73.31 101 TYR A C 1
ATOM 825 O O . TYR A 1 101 ? -0.490 -0.759 17.522 1.00 73.31 101 TYR A O 1
ATOM 833 N N . ILE A 1 102 ? -1.316 0.984 16.369 1.00 82.25 102 ILE A N 1
ATOM 834 C CA . ILE A 1 102 ? -1.428 0.239 15.111 1.00 82.25 102 ILE A CA 1
ATOM 835 C C . ILE A 1 102 ? -0.028 -0.164 14.643 1.00 82.25 102 ILE A C 1
ATOM 837 O O . ILE A 1 102 ? 0.866 0.669 14.504 1.00 82.25 102 ILE A O 1
ATOM 841 N N . GLN A 1 103 ? 0.133 -1.455 14.375 1.00 83.19 103 GLN A N 1
ATOM 842 C CA . GLN A 1 103 ? 1.345 -2.062 13.839 1.00 83.19 103 GLN A CA 1
ATOM 843 C C . GLN A 1 103 ? 1.093 -2.586 12.422 1.00 83.19 103 GLN A C 1
ATOM 845 O O . GLN A 1 103 ? -0.048 -2.834 12.034 1.00 83.19 103 GLN A O 1
ATOM 850 N N . CYS A 1 104 ? 2.162 -2.762 11.640 1.00 81.69 104 CYS A N 1
ATOM 851 C CA . CYS A 1 104 ? 2.076 -3.169 10.231 1.00 81.69 104 CYS A CA 1
ATOM 852 C C . CYS A 1 104 ? 1.348 -4.512 10.024 1.00 81.69 104 CYS A C 1
ATOM 854 O O . CYS A 1 104 ? 0.636 -4.669 9.030 1.00 81.69 104 CYS A O 1
ATOM 856 N N . ASP A 1 105 ? 1.477 -5.446 10.973 1.00 83.62 105 ASP A N 1
ATOM 857 C CA . ASP A 1 105 ? 0.820 -6.762 10.975 1.00 83.62 105 ASP A CA 1
ATOM 858 C C . ASP A 1 105 ? -0.706 -6.670 11.164 1.00 83.62 105 ASP A C 1
ATOM 860 O O . ASP A 1 105 ? -1.438 -7.607 10.841 1.00 83.62 105 ASP A O 1
ATOM 864 N N . LYS A 1 106 ? -1.206 -5.540 11.678 1.00 86.19 106 LYS A N 1
ATOM 865 C CA . LYS A 1 106 ? -2.641 -5.265 11.846 1.00 86.19 106 LYS A CA 1
ATOM 866 C C . LYS A 1 106 ? -3.289 -4.631 10.627 1.00 86.19 106 LYS A C 1
ATOM 868 O O . LYS A 1 106 ? -4.508 -4.452 10.624 1.00 86.19 106 LYS A O 1
ATOM 873 N N . LEU A 1 107 ? -2.507 -4.291 9.607 1.00 93.81 107 LEU A N 1
ATOM 874 C CA . LEU A 1 107 ? -3.026 -3.823 8.332 1.00 93.81 107 LEU A CA 1
ATOM 875 C C . LEU A 1 107 ? -3.286 -5.038 7.438 1.00 93.81 107 LEU A C 1
ATOM 877 O O . LEU A 1 107 ? -2.519 -5.996 7.406 1.00 93.81 107 LEU A O 1
ATOM 881 N N . GLN A 1 108 ? -4.359 -5.008 6.668 1.00 95.69 108 GLN A N 1
ATOM 882 C CA . GLN A 1 108 ? -4.607 -5.964 5.594 1.00 95.69 108 GLN A CA 1
ATOM 883 C C . GLN A 1 108 ? -4.888 -5.163 4.334 1.00 95.69 108 GLN A C 1
ATOM 885 O O . GLN A 1 108 ? -5.894 -4.459 4.277 1.00 95.69 108 GLN A O 1
ATOM 890 N N . LEU A 1 109 ? -3.986 -5.233 3.355 1.00 97.25 109 LEU A N 1
ATOM 891 C CA . LEU A 1 109 ? -4.136 -4.528 2.089 1.00 97.25 109 LEU A CA 1
ATOM 892 C C . LEU A 1 109 ? -4.685 -5.458 1.018 1.00 97.25 109 LEU A C 1
ATOM 894 O O . LEU A 1 109 ? -4.220 -6.581 0.854 1.00 97.25 109 LEU A O 1
ATOM 898 N N . PHE A 1 110 ? -5.645 -4.954 0.260 1.00 97.50 110 PHE A N 1
ATOM 899 C CA . PHE A 1 110 ? -6.302 -5.662 -0.818 1.00 97.50 110 PHE A CA 1
ATOM 900 C C . PHE A 1 110 ? -6.199 -4.848 -2.101 1.00 97.50 110 PHE A C 1
ATOM 902 O O . PHE A 1 110 ? -6.553 -3.664 -2.125 1.00 97.50 110 PHE A O 1
ATOM 909 N N . LYS A 1 111 ? -5.783 -5.499 -3.189 1.00 96.12 111 LYS A N 1
ATOM 910 C CA . LYS A 1 111 ? -6.032 -5.003 -4.544 1.00 96.12 111 LYS A CA 1
ATOM 911 C C . LYS A 1 111 ? -7.326 -5.647 -5.030 1.00 96.12 111 LYS A C 1
ATOM 913 O O . LYS A 1 111 ? -7.360 -6.853 -5.276 1.00 96.12 111 LYS A O 1
ATOM 918 N N . LYS A 1 112 ? -8.389 -4.849 -5.172 1.00 93.06 112 LYS A N 1
ATOM 919 C CA . LYS A 1 112 ? -9.757 -5.363 -5.375 1.00 93.06 112 LYS A CA 1
ATOM 920 C C . LYS A 1 112 ? -10.110 -6.347 -4.244 1.00 93.06 112 LYS A C 1
ATOM 922 O O . LYS A 1 112 ? -10.168 -5.928 -3.095 1.00 93.06 112 LYS A O 1
ATOM 927 N N . GLU A 1 113 ? -10.281 -7.631 -4.550 1.00 92.88 113 GLU A N 1
ATOM 928 C CA . GLU A 1 113 ? -10.600 -8.693 -3.581 1.00 92.88 113 GLU A CA 1
ATOM 929 C C . GLU A 1 113 ? -9.372 -9.521 -3.158 1.00 92.88 113 GLU A C 1
ATOM 931 O O . GLU A 1 113 ? -9.455 -10.338 -2.242 1.00 92.88 113 GLU A O 1
ATOM 936 N N . ARG A 1 114 ? -8.210 -9.320 -3.798 1.00 96.19 114 ARG A N 1
ATOM 937 C CA . ARG A 1 114 ? -7.000 -10.104 -3.527 1.00 96.19 114 ARG A CA 1
ATOM 938 C C . ARG A 1 114 ? -6.193 -9.480 -2.393 1.00 96.19 114 ARG A C 1
ATOM 940 O O . ARG A 1 114 ? -5.736 -8.344 -2.522 1.00 96.19 114 ARG A O 1
ATOM 947 N N . LEU A 1 115 ? -5.975 -10.249 -1.328 1.00 96.50 115 LEU A N 1
ATOM 948 C CA . LEU A 1 115 ? -5.092 -9.888 -0.218 1.00 96.50 115 LEU A CA 1
ATOM 949 C C . LEU A 1 115 ? -3.625 -9.865 -0.677 1.00 96.50 115 LEU A C 1
ATOM 951 O O . LEU A 1 115 ? -3.159 -10.807 -1.313 1.00 96.50 115 LEU A O 1
ATOM 955 N N . LEU A 1 116 ? -2.910 -8.800 -0.323 1.00 96.69 116 LEU A N 1
ATOM 956 C CA . LEU A 1 116 ? -1.466 -8.670 -0.498 1.00 96.69 116 LEU A CA 1
ATOM 957 C C . LEU A 1 116 ? -0.773 -9.187 0.770 1.00 96.69 116 LEU A C 1
ATOM 959 O O . LEU A 1 116 ? -1.020 -8.669 1.866 1.00 96.69 116 LEU A O 1
ATOM 963 N N . THR A 1 117 ? 0.040 -10.234 0.633 1.00 94.75 117 THR A N 1
ATOM 964 C CA . THR A 1 117 ? 0.566 -11.005 1.774 1.00 94.75 117 THR A CA 1
ATOM 965 C C . THR A 1 117 ? 2.079 -10.994 1.911 1.00 94.75 117 THR A C 1
ATOM 967 O O . THR A 1 117 ? 2.557 -11.218 3.018 1.00 94.75 117 THR A O 1
ATOM 970 N N . ASP A 1 118 ? 2.817 -10.798 0.819 1.00 95.81 118 ASP A N 1
ATOM 971 C CA . ASP A 1 118 ? 4.277 -10.826 0.850 1.00 95.81 118 ASP A CA 1
ATOM 972 C C . ASP A 1 118 ? 4.816 -9.416 1.082 1.00 95.81 118 ASP A C 1
ATOM 974 O O . ASP A 1 118 ? 4.708 -8.545 0.221 1.00 95.81 118 ASP A O 1
ATOM 978 N N . ASP A 1 119 ? 5.330 -9.188 2.287 1.00 95.94 119 ASP A N 1
ATOM 979 C CA . ASP A 1 119 ? 5.836 -7.889 2.715 1.00 95.94 119 ASP A CA 1
ATOM 980 C C . ASP A 1 119 ? 7.184 -7.539 2.064 1.00 95.94 119 ASP A C 1
ATOM 982 O O . ASP A 1 119 ? 7.467 -6.348 1.923 1.00 95.94 119 ASP A O 1
ATOM 986 N N . GLU A 1 120 ? 7.969 -8.532 1.622 1.00 96.31 120 GLU A N 1
ATOM 987 C CA . GLU A 1 120 ? 9.258 -8.300 0.949 1.00 96.31 120 GLU A CA 1
ATOM 988 C C . GLU A 1 120 ? 9.109 -8.133 -0.561 1.00 96.31 120 GLU A C 1
ATOM 990 O O . GLU A 1 120 ? 10.041 -7.688 -1.225 1.00 96.31 120 GLU A O 1
ATOM 995 N N . GLU A 1 121 ? 7.952 -8.498 -1.109 1.00 96.56 121 GLU A N 1
ATOM 996 C CA . GLU A 1 121 ? 7.701 -8.395 -2.537 1.00 96.56 121 GLU A CA 1
ATOM 997 C C . GLU A 1 121 ? 7.434 -6.943 -2.951 1.00 96.56 121 GLU A C 1
ATOM 999 O O . GLU A 1 121 ? 6.799 -6.147 -2.241 1.00 96.56 121 GLU A O 1
ATOM 1004 N N . PHE A 1 122 ? 7.899 -6.605 -4.151 1.00 96.44 122 PHE A N 1
ATOM 1005 C CA . PHE A 1 122 ? 7.671 -5.304 -4.755 1.00 96.44 122 PHE A CA 1
ATOM 1006 C C . PHE A 1 122 ? 6.215 -5.149 -5.179 1.00 96.44 122 PHE A C 1
ATOM 1008 O O . PHE A 1 122 ? 5.577 -6.070 -5.699 1.00 96.44 122 PHE A O 1
ATOM 1015 N N . LEU A 1 123 ? 5.682 -3.939 -5.006 1.00 96.12 123 LEU A N 1
ATOM 1016 C CA . LEU A 1 123 ? 4.300 -3.628 -5.364 1.00 96.12 123 LEU A CA 1
ATOM 1017 C C . LEU A 1 123 ? 3.987 -3.998 -6.825 1.00 96.12 123 LEU A C 1
ATOM 1019 O O . LEU A 1 123 ? 2.958 -4.619 -7.087 1.00 96.12 123 LEU A O 1
ATOM 1023 N N . CYS A 1 124 ? 4.894 -3.696 -7.756 1.00 93.94 124 CYS A N 1
ATOM 1024 C CA . CYS A 1 124 ? 4.723 -3.990 -9.181 1.00 93.94 124 CYS A CA 1
ATOM 1025 C C . CYS A 1 124 ? 4.611 -5.498 -9.479 1.00 93.94 124 CYS A C 1
ATOM 1027 O O . CYS A 1 124 ? 3.751 -5.906 -10.259 1.00 93.94 124 CYS A O 1
ATOM 1029 N N . ASN A 1 125 ? 5.392 -6.342 -8.798 1.00 94.50 125 ASN A N 1
ATOM 1030 C CA . ASN A 1 125 ? 5.337 -7.804 -8.934 1.00 94.50 125 ASN A CA 1
ATOM 1031 C C . ASN A 1 125 ? 4.038 -8.382 -8.360 1.00 94.50 125 ASN A C 1
ATOM 1033 O O . ASN A 1 125 ? 3.508 -9.383 -8.845 1.00 94.50 125 ASN A O 1
ATOM 1037 N N . MET A 1 126 ? 3.457 -7.697 -7.376 1.00 94.50 126 MET A N 1
ATOM 1038 C CA . MET A 1 126 ? 2.103 -7.949 -6.900 1.00 94.50 126 MET A CA 1
ATOM 1039 C C . MET A 1 126 ? 1.036 -7.278 -7.765 1.00 94.50 126 MET A C 1
ATOM 1041 O O . MET A 1 126 ? -0.079 -7.084 -7.291 1.00 94.50 126 MET A O 1
ATOM 1045 N N . ASP A 1 127 ? 1.312 -6.945 -9.027 1.00 93.75 127 ASP A N 1
ATOM 1046 C CA . ASP A 1 127 ? 0.370 -6.275 -9.926 1.00 93.75 127 ASP A CA 1
ATOM 1047 C C . ASP A 1 127 ? -0.204 -4.996 -9.288 1.00 93.75 127 ASP A C 1
ATOM 1049 O O . ASP A 1 127 ? -1.357 -4.679 -9.486 1.00 93.75 127 ASP A O 1
ATOM 1053 N N . VAL A 1 128 ? 0.510 -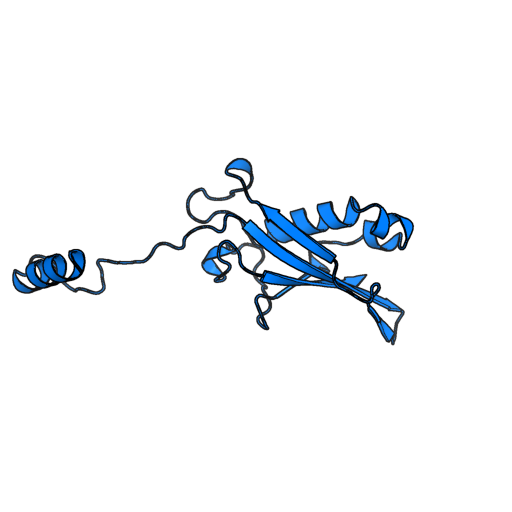4.262 -8.440 1.00 95.44 128 VAL A N 1
ATOM 1054 C CA . VAL A 1 128 ? 0.062 -2.936 -7.984 1.00 95.44 128 VAL A CA 1
ATOM 1055 C C . VAL A 1 128 ? 0.708 -1.903 -8.892 1.00 95.44 128 VAL A C 1
ATOM 1057 O O . VAL A 1 128 ? 1.925 -1.735 -8.883 1.00 95.44 128 VAL A O 1
ATOM 1060 N N . ASN A 1 129 ? -0.119 -1.221 -9.681 1.00 93.75 129 ASN A N 1
ATOM 1061 C CA . ASN A 1 129 ? 0.320 -0.257 -10.682 1.00 93.75 129 ASN A CA 1
ATOM 1062 C C . ASN A 1 129 ? 0.055 1.180 -10.225 1.00 93.75 129 ASN A C 1
ATOM 1064 O O . ASN A 1 129 ? -0.798 1.445 -9.374 1.00 93.75 129 ASN A O 1
ATOM 1068 N N . THR A 1 130 ? 0.745 2.128 -10.854 1.00 94.88 130 THR A N 1
ATOM 1069 C CA . THR A 1 130 ? 0.523 3.559 -10.635 1.00 94.88 130 THR A CA 1
ATOM 1070 C C . THR A 1 130 ? -0.949 3.934 -10.840 1.00 94.88 130 THR A C 1
ATOM 1072 O O . THR A 1 130 ? -1.541 3.642 -11.879 1.00 94.88 130 THR A O 1
ATOM 1075 N N . GLY A 1 131 ? -1.537 4.595 -9.843 1.00 95.00 131 GLY A N 1
ATOM 1076 C CA . GLY A 1 131 ? -2.937 5.021 -9.841 1.00 95.00 131 GLY A CA 1
ATOM 1077 C C . GLY A 1 131 ? -3.927 3.968 -9.335 1.00 95.00 131 GLY A C 1
ATOM 1078 O O . GLY A 1 131 ? -5.127 4.254 -9.257 1.00 95.00 131 GLY A O 1
ATOM 1079 N N . ASP A 1 132 ? -3.461 2.773 -8.956 1.00 96.88 132 ASP A N 1
ATOM 1080 C CA . ASP A 1 132 ? -4.337 1.736 -8.416 1.00 96.88 132 ASP A CA 1
ATOM 1081 C C . ASP A 1 132 ? -4.998 2.162 -7.097 1.00 96.88 132 ASP A C 1
ATOM 1083 O O . ASP A 1 132 ? -4.468 2.934 -6.288 1.00 96.88 132 ASP A O 1
ATOM 1087 N N . LYS A 1 133 ? -6.196 1.609 -6.876 1.00 97.94 133 LYS A N 1
ATOM 1088 C CA . LYS A 1 133 ? -6.972 1.777 -5.646 1.00 97.94 133 LYS A CA 1
ATOM 1089 C C . LYS A 1 133 ? -6.865 0.520 -4.797 1.00 97.94 133 LYS A C 1
ATOM 1091 O O . LYS A 1 133 ? -7.325 -0.551 -5.198 1.00 97.94 133 LYS A O 1
ATOM 1096 N N . LEU A 1 134 ? -6.305 0.675 -3.609 1.00 97.94 134 LEU A N 1
ATOM 1097 C CA . LEU A 1 134 ? -6.165 -0.370 -2.611 1.00 97.94 134 LEU A CA 1
ATOM 1098 C C . LEU A 1 134 ? -7.177 -0.162 -1.487 1.00 97.94 134 LEU A C 1
ATOM 1100 O O . LEU A 1 134 ? -7.481 0.965 -1.089 1.00 97.94 134 LEU A O 1
ATOM 1104 N N . THR A 1 135 ? -7.680 -1.266 -0.949 1.00 97.75 135 THR A N 1
ATOM 1105 C CA . THR A 1 135 ? -8.468 -1.257 0.285 1.00 97.75 135 THR A CA 1
ATOM 1106 C C . THR A 1 135 ? -7.577 -1.720 1.421 1.00 97.75 135 THR A C 1
ATOM 1108 O O . THR A 1 135 ? -6.943 -2.761 1.318 1.00 97.75 135 THR A O 1
ATOM 1111 N N . CYS A 1 136 ? -7.523 -0.960 2.505 1.00 96.62 136 CYS A N 1
ATOM 1112 C CA . CYS A 1 136 ? -6.826 -1.337 3.722 1.00 96.62 136 CYS A CA 1
ATOM 1113 C C . CYS A 1 136 ? -7.850 -1.575 4.831 1.00 96.62 136 CYS A C 1
ATOM 1115 O O . CYS A 1 136 ? -8.744 -0.757 5.045 1.00 96.62 136 CYS A O 1
ATOM 1117 N N . ILE A 1 137 ? -7.713 -2.686 5.543 1.00 94.44 137 ILE A N 1
ATOM 1118 C CA . ILE A 1 137 ? -8.437 -2.952 6.782 1.00 94.44 137 ILE A CA 1
ATOM 1119 C C . ILE A 1 137 ? -7.421 -2.902 7.919 1.00 94.44 137 ILE A C 1
ATOM 1121 O O . ILE A 1 137 ? -6.515 -3.731 7.971 1.00 94.44 137 ILE A O 1
ATOM 1125 N N . ALA A 1 138 ? -7.569 -1.932 8.816 1.00 91.62 138 ALA A N 1
ATOM 1126 C CA . ALA A 1 138 ? -6.734 -1.779 9.999 1.00 91.62 138 ALA A CA 1
ATOM 1127 C C . ALA A 1 138 ? -7.499 -2.263 11.234 1.00 91.62 138 ALA A C 1
ATOM 1129 O O . ALA A 1 138 ? -8.570 -1.741 11.547 1.00 91.62 138 ALA A O 1
ATOM 1130 N N . HIS A 1 139 ? -6.959 -3.259 11.933 1.00 86.81 139 HIS A N 1
ATOM 1131 C CA . HIS A 1 139 ? -7.565 -3.796 13.155 1.00 86.81 139 HIS A CA 1
ATOM 1132 C C . HIS A 1 139 ? -6.979 -3.110 14.393 1.00 86.81 139 HIS A C 1
ATOM 1134 O O . HIS A 1 139 ? -5.759 -3.096 14.563 1.00 86.81 139 HIS A O 1
ATOM 1140 N N . ILE A 1 140 ? -7.850 -2.578 15.257 1.00 80.31 140 ILE A N 1
ATOM 1141 C CA . ILE A 1 140 ? -7.508 -1.950 16.549 1.00 80.31 140 ILE A CA 1
ATOM 1142 C C . ILE A 1 140 ? -8.287 -2.534 17.726 1.00 80.31 140 ILE A C 1
ATOM 1144 O O . ILE A 1 140 ? -9.408 -3.061 17.518 1.00 80.31 140 ILE A O 1
#

Sequence (140 aa):
MTHQVLIQIGCHLGLISKQVDLFIETPTHCSHVYVSVNIIRNNGKLKRELFSRPIVYYIEFGPDDYEDPDLGTTLRFLRRKLVALLQENELLTKHNQQVNYIQCDKLQLFKKERLLTDDEEFLCNMDVNTGDKLTCIAHI

Organism: Ogataea parapolymorpha (strain ATCC 26012 / BCRC 20466 / JCM 22074 / NRRL Y-7560 / DL-1) (NCBI:txid871575)

Foldseek 3Di:
DPVVVVLVVCVVVVVDVDPVPPDPPQQAAAFKEKEFEWEWECPDPDTDTPDPGTDIDIDGFDPVQAPDNGLGHFQLSVLVVVLVVQCPDPVNCVSDVCSVVFDSVQKWKDQPNHTDDDRGDGCRVVVNHYHGYIYIYGYD